Protein AF-A0A0F9DVR7-F1 (afdb_monomer_lite)

Sequence (100 aa):
MFFIKNILNRTLIIKFISNRNYLLNYTLNVNDSAVKLVELIQISDLHYGSEFEPEYMENIISYIKQVRPDVVICTGDIVHKGRIKQFEGILPYIKRIKEI

Structure (mmCIF, N/CA/C/O backbone):
data_AF-A0A0F9DVR7-F1
#
_entry.id   AF-A0A0F9DVR7-F1
#
loop_
_atom_site.group_PDB
_atom_site.id
_atom_site.type_symbol
_atom_site.label_atom_id
_atom_site.label_alt_id
_atom_site.label_comp_id
_atom_site.label_asym_id
_atom_site.label_entity_id
_atom_site.label_seq_id
_atom_site.pdbx_PDB_ins_code
_atom_site.Cartn_x
_atom_site.Cartn_y
_atom_site.Cartn_z
_atom_site.occupancy
_atom_site.B_iso_or_equiv
_atom_site.auth_seq_id
_atom_site.auth_comp_id
_atom_site.auth_asym_id
_atom_site.auth_atom_id
_atom_site.pdbx_PDB_model_num
ATOM 1 N N . MET A 1 1 ? -0.860 12.232 -2.203 1.00 35.78 1 MET A N 1
ATOM 2 C CA . MET A 1 1 ? -0.668 11.144 -1.217 1.00 35.78 1 MET A CA 1
ATOM 3 C C . MET A 1 1 ? -1.775 11.262 -0.179 1.00 35.78 1 MET A C 1
ATOM 5 O O . MET A 1 1 ? -1.890 12.309 0.446 1.00 35.78 1 MET A O 1
ATOM 9 N N . PHE A 1 2 ? -2.650 10.264 -0.066 1.00 34.00 2 PHE A N 1
ATOM 10 C CA . PHE A 1 2 ? -3.778 10.292 0.870 1.00 34.00 2 PHE A CA 1
ATOM 11 C C . PHE A 1 2 ? -3.314 9.820 2.252 1.00 34.00 2 PHE A C 1
ATOM 13 O O . PHE A 1 2 ? -2.654 8.791 2.355 1.00 34.00 2 PHE A O 1
ATOM 20 N N . PHE A 1 3 ? -3.660 10.553 3.310 1.00 36.16 3 PHE A N 1
ATOM 21 C CA . PHE A 1 3 ? -3.483 10.093 4.688 1.00 36.16 3 PHE A CA 1
ATOM 22 C C . PHE A 1 3 ? -4.802 10.269 5.432 1.00 36.16 3 PHE A C 1
ATOM 24 O O . PHE A 1 3 ? -5.244 11.390 5.679 1.00 36.16 3 PHE A O 1
ATOM 31 N N . ILE A 1 4 ? -5.422 9.157 5.813 1.00 40.75 4 ILE A N 1
ATOM 32 C CA . ILE A 1 4 ? -6.561 9.142 6.735 1.00 40.75 4 ILE A CA 1
ATOM 33 C C . ILE A 1 4 ? -5.966 9.045 8.133 1.00 40.75 4 ILE A C 1
ATOM 35 O O . ILE A 1 4 ? -5.386 8.012 8.453 1.00 40.75 4 ILE A O 1
ATOM 39 N N . LYS A 1 5 ? -6.033 10.117 8.937 1.00 36.69 5 LYS A N 1
ATOM 40 C CA . LYS A 1 5 ? -5.455 10.156 10.292 1.00 36.69 5 LYS A CA 1
ATOM 41 C C . LYS A 1 5 ? -6.517 10.393 11.356 1.00 36.69 5 LYS A C 1
ATOM 43 O O . LYS A 1 5 ? -7.105 11.467 11.395 1.00 36.69 5 LYS A O 1
ATOM 48 N N . ASN A 1 6 ? -6.571 9.428 12.275 1.00 40.97 6 ASN A N 1
ATOM 49 C CA . ASN A 1 6 ? -7.179 9.443 13.605 1.00 40.97 6 ASN A CA 1
ATOM 50 C C . ASN A 1 6 ? -8.707 9.553 13.680 1.00 40.97 6 ASN A C 1
ATOM 52 O O . ASN A 1 6 ? -9.277 10.611 13.422 1.00 40.97 6 ASN A O 1
ATOM 56 N N . ILE A 1 7 ? -9.325 8.495 14.213 1.00 44.56 7 ILE A N 1
ATOM 57 C CA . ILE A 1 7 ? -10.610 8.551 14.911 1.00 44.56 7 ILE A CA 1
ATOM 58 C C . ILE A 1 7 ? -10.314 8.701 16.409 1.00 44.56 7 ILE A C 1
ATOM 60 O O . ILE A 1 7 ? -1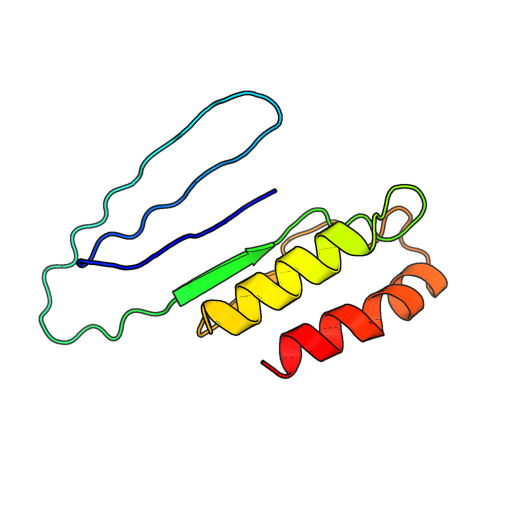0.362 7.756 17.188 1.00 44.56 7 ILE A O 1
ATOM 64 N N . LEU A 1 8 ? -10.004 9.921 16.842 1.00 39.91 8 LEU A N 1
ATOM 65 C CA . LEU A 1 8 ? -10.188 10.299 18.242 1.00 39.91 8 LEU A CA 1
ATOM 66 C C . LEU A 1 8 ? -11.440 11.176 18.283 1.00 39.91 8 LEU A C 1
ATOM 68 O O . LEU A 1 8 ? -11.473 12.239 17.673 1.00 39.91 8 LEU A O 1
ATOM 72 N N . ASN A 1 9 ? -12.476 10.692 18.976 1.00 39.50 9 ASN A N 1
ATOM 73 C CA . ASN A 1 9 ? -13.784 11.334 19.179 1.00 39.50 9 ASN A CA 1
ATOM 74 C C . ASN A 1 9 ? -14.732 11.392 17.964 1.00 39.50 9 ASN A C 1
ATOM 76 O O . ASN A 1 9 ? -15.116 12.474 17.526 1.00 39.50 9 ASN A O 1
ATOM 80 N N . ARG A 1 10 ? -15.194 10.225 17.478 1.00 52.34 10 ARG A N 1
ATOM 81 C CA . ARG A 1 10 ? -16.396 10.092 16.614 1.00 52.34 10 ARG A CA 1
ATOM 82 C C . ARG A 1 10 ? -16.420 11.013 15.378 1.00 52.34 10 ARG A C 1
ATOM 84 O O . ARG A 1 10 ? -17.485 11.393 14.909 1.00 52.34 10 ARG A O 1
ATOM 91 N N . THR A 1 11 ? -15.246 11.368 14.860 1.00 41.47 11 THR A N 1
ATOM 92 C CA . THR A 1 11 ? -15.076 12.276 13.722 1.00 41.47 11 THR A CA 1
ATOM 93 C C . THR A 1 11 ? -14.204 11.578 12.686 1.00 41.47 11 THR A C 1
ATOM 95 O O . THR A 1 11 ? -13.044 11.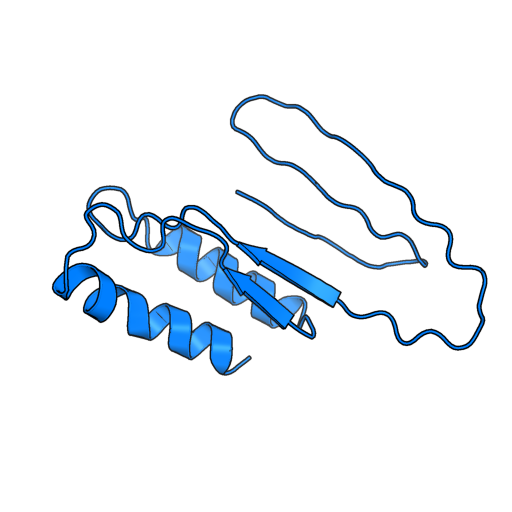280 12.959 1.00 41.47 11 THR A O 1
ATOM 98 N N . LEU A 1 12 ? -14.755 11.303 11.500 1.00 44.28 12 LEU A N 1
ATOM 99 C CA . LEU A 1 12 ? -13.975 10.839 10.352 1.00 44.28 12 LEU A CA 1
ATOM 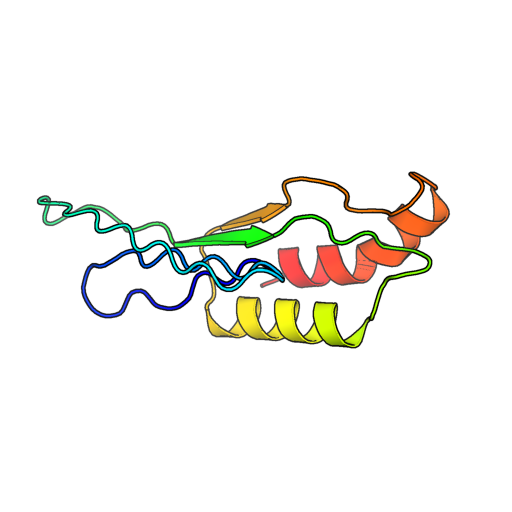100 C C . LEU A 1 12 ? -13.347 12.055 9.666 1.00 44.28 12 LEU A C 1
ATOM 102 O O . LEU A 1 12 ? -14.025 12.763 8.931 1.00 44.28 12 LEU A O 1
ATOM 106 N N . ILE A 1 13 ? -12.058 12.301 9.898 1.00 44.38 13 ILE A N 1
ATOM 107 C CA . ILE A 1 13 ? -11.330 13.392 9.239 1.00 44.38 13 ILE A CA 1
ATOM 108 C C . ILE A 1 13 ? -10.635 12.845 7.987 1.00 44.38 13 ILE A C 1
ATOM 110 O O . ILE A 1 13 ? -9.596 12.188 8.067 1.00 44.38 13 ILE A O 1
ATOM 114 N N . ILE A 1 14 ? -11.188 13.148 6.812 1.00 46.03 14 ILE A N 1
ATOM 115 C CA . ILE A 1 14 ? -10.546 12.861 5.522 1.00 46.03 14 ILE A CA 1
ATOM 116 C C . ILE A 1 14 ? -9.602 14.022 5.198 1.00 46.03 14 ILE A C 1
ATOM 118 O O . ILE A 1 14 ? -10.063 15.130 4.949 1.00 46.03 14 ILE A O 1
ATOM 122 N N . LYS A 1 15 ? -8.283 13.796 5.209 1.00 40.62 15 LYS A N 1
ATOM 123 C CA . LYS A 1 15 ? -7.299 14.811 4.800 1.00 40.62 15 LYS A CA 1
ATOM 124 C C . LYS A 1 15 ? -6.820 14.555 3.375 1.00 40.62 15 LYS A C 1
ATOM 126 O O . LYS A 1 15 ? -6.203 13.531 3.085 1.00 40.62 15 LYS A O 1
ATOM 131 N N . PHE A 1 16 ? -7.055 15.530 2.503 1.00 41.75 16 PHE A N 1
ATOM 132 C CA . PHE A 1 16 ? -6.499 15.570 1.155 1.00 41.75 16 PHE A CA 1
ATOM 133 C C . PHE A 1 16 ? -5.137 16.268 1.190 1.00 41.75 16 PHE A C 1
ATOM 135 O O . PHE A 1 16 ? -5.040 17.413 1.621 1.00 41.75 16 PHE A O 1
ATOM 142 N N . ILE A 1 17 ? -4.082 15.586 0.739 1.00 40.72 17 ILE A N 1
ATOM 143 C CA . ILE A 1 17 ? -2.780 16.213 0.483 1.00 40.72 17 ILE A CA 1
ATOM 144 C C . ILE A 1 17 ? -2.460 16.016 -0.999 1.00 40.72 17 ILE A C 1
ATOM 146 O O . ILE A 1 17 ? -2.012 14.954 -1.448 1.00 40.72 17 ILE A O 1
ATOM 150 N N . SER A 1 18 ? -2.759 17.066 -1.758 1.00 38.06 18 SER A N 1
ATOM 151 C CA . SER A 1 18 ? -2.345 17.278 -3.143 1.00 38.06 18 SER A CA 1
ATOM 152 C C . SER A 1 18 ? -1.191 18.284 -3.152 1.00 38.06 18 SER A C 1
ATOM 154 O O . SER A 1 18 ? -1.111 19.124 -2.259 1.00 38.06 18 SER A O 1
ATOM 156 N N . ASN A 1 19 ? -0.336 18.260 -4.182 1.00 40.50 19 ASN A N 1
ATOM 157 C CA . ASN A 1 19 ? 0.690 19.294 -4.416 1.00 40.50 19 ASN A CA 1
ATOM 158 C C . ASN A 1 19 ? 0.107 20.723 -4.527 1.00 40.50 19 ASN A C 1
ATOM 160 O O . ASN A 1 19 ? 0.853 21.697 -4.576 1.00 40.50 19 ASN A O 1
ATOM 164 N N . ARG A 1 20 ? -1.225 20.870 -4.547 1.00 40.31 20 ARG A N 1
ATOM 165 C CA . ARG A 1 20 ? -1.926 22.133 -4.302 1.00 40.31 20 ARG A CA 1
ATOM 166 C C . ARG A 1 20 ? -2.604 22.074 -2.929 1.00 40.31 20 ARG A C 1
ATOM 168 O O . ARG A 1 20 ? -3.459 21.220 -2.708 1.00 40.31 20 ARG A O 1
ATOM 175 N N . ASN A 1 21 ? -2.217 22.984 -2.036 1.00 34.38 21 ASN A N 1
ATOM 176 C CA . ASN A 1 21 ? -2.619 23.096 -0.625 1.00 34.38 21 ASN A CA 1
ATOM 177 C C . ASN A 1 21 ? -4.137 23.296 -0.391 1.00 34.38 21 ASN A C 1
ATOM 179 O O . ASN A 1 21 ? -4.555 24.357 0.067 1.00 34.38 21 ASN A O 1
ATOM 183 N N . TYR A 1 22 ? -4.974 22.297 -0.666 1.00 34.53 22 TYR A N 1
ATOM 184 C CA . TYR A 1 22 ? -6.400 22.323 -0.330 1.00 34.53 22 TYR A CA 1
ATOM 185 C C . TYR A 1 22 ? -6.715 21.279 0.743 1.00 34.53 22 TYR A C 1
ATOM 187 O O . TYR A 1 22 ? -6.590 20.080 0.510 1.00 34.53 22 TYR A O 1
ATOM 195 N N . LEU A 1 23 ? -7.138 21.752 1.918 1.00 36.12 23 LEU A N 1
ATOM 196 C CA . LEU A 1 23 ? -7.661 20.925 3.004 1.00 36.12 23 LEU A CA 1
ATOM 197 C C . LEU A 1 23 ? -9.189 20.979 2.958 1.00 36.12 23 LEU A C 1
ATOM 199 O O . LEU A 1 23 ? -9.778 22.033 3.185 1.00 36.12 23 LEU A O 1
ATOM 203 N N . LEU A 1 24 ? -9.826 19.847 2.666 1.00 36.38 24 LEU A N 1
ATOM 204 C CA . LEU A 1 24 ? -11.278 19.699 2.718 1.00 36.38 24 LEU A CA 1
ATOM 205 C C . LEU A 1 24 ? -11.629 18.827 3.924 1.00 36.38 24 LEU A C 1
ATOM 207 O O . LEU A 1 24 ? -11.150 17.702 4.008 1.00 36.38 24 LEU A O 1
ATOM 211 N N . ASN A 1 25 ? -12.426 19.351 4.857 1.00 39.06 25 ASN A N 1
ATOM 212 C CA . ASN A 1 25 ? -12.854 18.630 6.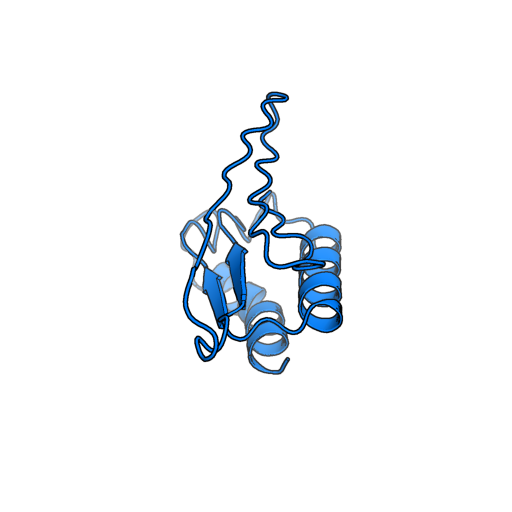056 1.00 39.06 25 ASN A CA 1
ATOM 213 C C . ASN A 1 25 ? -14.315 18.194 5.888 1.00 39.06 25 ASN A C 1
ATOM 215 O O . ASN A 1 25 ? -15.182 19.038 5.672 1.00 39.06 25 ASN A O 1
ATOM 219 N N . TYR A 1 26 ? -14.587 16.898 6.023 1.00 41.00 26 TYR A N 1
ATOM 220 C CA . TYR A 1 26 ? -15.944 16.361 6.117 1.00 41.00 26 TYR A CA 1
ATOM 221 C C . TYR A 1 26 ? -16.208 15.907 7.553 1.00 41.00 26 TYR A C 1
ATOM 223 O O . TYR A 1 26 ? -15.351 15.270 8.155 1.00 41.00 26 TYR A O 1
ATOM 231 N N . THR A 1 27 ? -17.393 16.215 8.084 1.00 38.91 27 THR A N 1
ATOM 232 C CA . THR A 1 27 ? -17.841 15.763 9.409 1.00 38.91 27 THR A CA 1
ATOM 233 C C . THR A 1 27 ? -19.112 14.940 9.236 1.00 38.91 27 THR A C 1
ATOM 235 O O . THR A 1 27 ? -20.134 15.463 8.797 1.00 38.91 27 THR A O 1
ATOM 238 N N . LEU A 1 28 ? -19.052 13.653 9.575 1.00 47.25 28 LEU A N 1
ATOM 239 C CA . LEU A 1 28 ? -20.207 12.753 9.620 1.00 47.25 28 LEU A CA 1
ATOM 240 C C . LEU A 1 28 ? -20.612 12.546 11.082 1.00 47.25 28 LEU A C 1
ATOM 242 O O . LEU A 1 28 ? -19.818 12.043 11.871 1.00 47.25 28 LEU A O 1
ATOM 246 N N . ASN A 1 29 ? -21.844 12.919 11.431 1.00 45.94 29 ASN A N 1
ATOM 247 C CA . ASN A 1 29 ? -22.429 12.653 12.746 1.00 45.94 29 ASN A CA 1
ATOM 248 C C . ASN A 1 29 ? -23.253 11.363 12.670 1.00 45.94 29 ASN A C 1
ATOM 250 O O . ASN A 1 29 ? -24.300 11.342 12.024 1.00 45.94 29 ASN A O 1
ATOM 254 N N . VAL A 1 30 ? -22.786 10.290 13.311 1.00 57.59 30 VAL A N 1
ATOM 255 C CA . VAL A 1 30 ? -23.523 9.019 13.392 1.00 57.59 30 VAL A CA 1
ATOM 256 C C . VAL A 1 30 ? -24.185 8.927 14.770 1.00 57.59 30 VAL A C 1
ATOM 258 O O . VAL A 1 30 ? -23.495 8.894 15.788 1.00 57.59 30 VAL A O 1
ATOM 261 N N . ASN A 1 31 ? -25.522 8.921 14.798 1.00 52.78 31 ASN A N 1
ATOM 262 C CA . ASN A 1 31 ? -26.345 9.025 16.014 1.00 52.78 31 ASN A CA 1
ATOM 263 C C . ASN A 1 31 ? -26.721 7.681 16.670 1.00 52.78 31 ASN A C 1
ATOM 265 O O . ASN A 1 31 ? -27.524 7.683 17.597 1.00 52.78 31 ASN A O 1
ATOM 269 N N . ASP A 1 32 ? -26.144 6.550 16.254 1.00 57.69 32 ASP A N 1
ATOM 270 C CA . ASP A 1 32 ? -26.489 5.239 16.820 1.00 57.69 32 ASP A CA 1
ATOM 271 C C . ASP A 1 32 ? -25.388 4.650 17.709 1.00 57.69 32 ASP A C 1
ATOM 273 O O . ASP A 1 32 ? -24.225 4.515 17.324 1.00 57.69 32 ASP A O 1
ATOM 277 N N . SER A 1 33 ? -25.788 4.252 18.916 1.00 53.22 33 SER A N 1
ATOM 278 C CA . SER A 1 33 ? -24.933 3.799 20.023 1.00 53.22 33 SER A CA 1
ATOM 279 C C . SER A 1 33 ? -24.256 2.437 19.808 1.00 53.22 33 SER A C 1
ATOM 281 O O . SER A 1 33 ? -23.553 1.969 20.701 1.00 53.22 33 SER A O 1
ATOM 283 N N . ALA A 1 34 ? -24.454 1.792 18.655 1.00 56.75 34 ALA A N 1
ATOM 284 C CA . ALA A 1 34 ? -23.980 0.432 18.385 1.00 56.75 34 ALA A CA 1
ATOM 285 C C . ALA A 1 34 ? -23.456 0.223 16.952 1.00 56.75 34 ALA A C 1
ATOM 287 O O . ALA A 1 34 ? -23.466 -0.897 16.443 1.00 56.75 34 ALA A O 1
ATOM 288 N N . VAL A 1 35 ? -22.987 1.276 16.277 1.00 58.00 35 VAL A N 1
ATOM 289 C CA . VAL A 1 35 ? -22.321 1.107 14.978 1.00 58.00 35 VAL A CA 1
ATOM 290 C C . VAL A 1 35 ? -20.847 0.794 15.219 1.00 58.00 35 VAL A C 1
ATOM 292 O O . VAL A 1 35 ? -20.099 1.642 15.708 1.00 58.00 35 VAL A O 1
ATOM 295 N N . LYS A 1 36 ? -20.414 -0.423 14.865 1.00 62.12 36 LYS A N 1
ATOM 296 C CA . LYS A 1 36 ? -18.984 -0.730 14.744 1.00 62.12 36 LYS A CA 1
ATOM 297 C C . LYS A 1 36 ? -18.421 0.175 13.647 1.00 62.12 36 LYS A C 1
ATOM 299 O O . LYS A 1 36 ? -18.754 0.005 12.477 1.00 62.12 36 LYS A O 1
ATOM 304 N N . LEU A 1 37 ? -17.613 1.154 14.039 1.00 70.88 37 LEU A N 1
ATOM 305 C CA . LEU A 1 37 ? -16.898 2.004 13.094 1.00 70.88 37 LEU A CA 1
ATOM 306 C C . LEU A 1 37 ? -15.867 1.137 12.369 1.00 70.88 37 LEU A C 1
ATOM 308 O O . LEU A 1 37 ? -15.115 0.413 13.015 1.00 70.88 37 LEU A O 1
ATOM 312 N N . VAL A 1 38 ? -15.896 1.182 11.038 1.00 77.38 38 VAL A N 1
ATOM 313 C CA . VAL A 1 38 ? -14.922 0.513 10.174 1.00 77.38 38 VAL A CA 1
ATOM 314 C C . VAL A 1 38 ? -13.898 1.555 9.753 1.00 77.38 38 VAL A C 1
ATOM 316 O O . VAL A 1 38 ? -14.261 2.571 9.153 1.00 77.38 38 VAL A O 1
ATOM 319 N N . GLU A 1 39 ? -12.631 1.312 10.060 1.00 80.12 39 GLU A N 1
ATOM 320 C CA . GLU A 1 39 ? -11.531 2.169 9.636 1.00 80.12 39 GLU A CA 1
ATOM 321 C C . GLU A 1 39 ? -10.952 1.684 8.309 1.00 80.12 39 GLU A C 1
ATOM 323 O O . GLU A 1 39 ? -10.538 0.536 8.154 1.00 80.12 39 GLU A O 1
ATOM 328 N N . LEU A 1 40 ? -10.915 2.590 7.333 1.00 83.88 40 LEU A N 1
ATOM 329 C CA . LEU A 1 40 ? -10.402 2.331 5.994 1.00 83.88 40 LEU A CA 1
ATOM 330 C C . LEU A 1 40 ? -9.184 3.214 5.739 1.00 83.88 40 LEU A C 1
ATOM 332 O O . LEU A 1 40 ? -9.209 4.410 6.031 1.00 83.88 40 LEU A O 1
ATOM 336 N N . ILE A 1 41 ? -8.146 2.649 5.125 1.00 85.12 41 ILE A N 1
ATOM 337 C CA . ILE A 1 41 ? -7.071 3.417 4.489 1.00 85.12 41 ILE A CA 1
ATOM 338 C C . ILE A 1 41 ? -7.177 3.239 2.979 1.00 85.12 41 ILE A C 1
ATOM 340 O O . ILE A 1 41 ? -7.131 2.123 2.473 1.00 85.12 41 ILE A O 1
ATOM 344 N N . GLN A 1 42 ? -7.278 4.345 2.245 1.00 86.88 42 GLN A N 1
ATOM 345 C CA . GLN A 1 42 ? -7.214 4.339 0.788 1.00 86.88 42 GLN A CA 1
ATOM 346 C C . GLN A 1 42 ? -5.845 4.833 0.317 1.00 86.88 42 GLN A C 1
ATOM 348 O O . GLN A 1 42 ? -5.401 5.916 0.699 1.00 86.88 42 GLN A O 1
ATOM 353 N N . ILE A 1 43 ? -5.209 4.053 -0.552 1.00 87.12 43 ILE A N 1
ATOM 354 C CA . ILE A 1 43 ? -3.989 4.403 -1.283 1.00 87.12 43 ILE A CA 1
ATOM 355 C C . ILE A 1 43 ? -4.265 4.375 -2.794 1.00 87.12 43 ILE A C 1
ATOM 357 O O . ILE A 1 43 ? -5.147 3.663 -3.282 1.00 87.12 43 ILE A O 1
ATOM 361 N N . SER A 1 44 ? -3.532 5.179 -3.553 1.00 86.31 44 SER A N 1
ATOM 362 C CA . SER A 1 44 ? -3.666 5.298 -5.009 1.00 86.31 44 SER A CA 1
ATOM 363 C C . SER A 1 44 ? -2.343 5.765 -5.602 1.00 86.31 44 SER A C 1
ATOM 365 O O . SER A 1 44 ? -1.522 6.317 -4.865 1.00 86.31 44 SER A O 1
ATOM 367 N N . ASP A 1 45 ? -2.172 5.558 -6.907 1.00 89.06 45 ASP A N 1
ATOM 368 C CA . ASP A 1 45 ? -1.096 6.141 -7.716 1.00 89.06 45 ASP A CA 1
ATOM 369 C C . ASP A 1 45 ? 0.296 5.795 -7.170 1.00 89.06 45 ASP A C 1
ATOM 371 O O . ASP A 1 45 ? 1.157 6.653 -6.986 1.00 89.06 45 ASP A O 1
ATOM 375 N N . LEU A 1 46 ? 0.511 4.507 -6.873 1.00 89.25 46 LEU A N 1
ATOM 376 C CA . LEU A 1 46 ? 1.806 4.015 -6.388 1.00 89.25 46 LEU A CA 1
ATOM 377 C C . LEU A 1 46 ? 2.891 4.109 -7.467 1.00 89.25 46 LEU A C 1
ATOM 379 O O . LEU A 1 46 ? 4.072 4.169 -7.131 1.00 89.25 46 LEU A O 1
ATOM 383 N N . HIS A 1 47 ? 2.489 4.067 -8.742 1.00 92.25 47 HIS A N 1
ATOM 384 C CA . HIS A 1 47 ? 3.334 4.157 -9.929 1.00 92.25 47 HIS A CA 1
ATOM 385 C C . HIS A 1 47 ? 4.655 3.384 -9.791 1.00 92.25 47 HIS A C 1
ATOM 387 O O . HIS A 1 47 ? 5.729 3.884 -10.130 1.00 92.25 47 HIS A O 1
ATOM 393 N N . TYR A 1 48 ? 4.592 2.127 -9.335 1.00 94.50 48 TYR A N 1
ATOM 394 C CA . TYR A 1 48 ? 5.794 1.316 -9.158 1.00 94.50 48 TYR A CA 1
ATOM 395 C C . TYR A 1 48 ? 6.563 1.182 -10.482 1.00 94.50 48 TYR A C 1
ATOM 397 O O . TYR A 1 48 ? 6.031 0.704 -11.494 1.00 94.50 48 TYR A O 1
ATOM 405 N N . GLY A 1 49 ? 7.813 1.650 -10.505 1.00 92.75 49 GLY A N 1
ATOM 406 C CA . GLY A 1 49 ? 8.576 1.862 -11.730 1.00 92.75 49 GLY A CA 1
ATOM 407 C C . GLY A 1 49 ? 9.668 2.917 -11.579 1.00 92.75 49 GLY A C 1
ATOM 408 O O . GLY A 1 49 ? 10.360 2.951 -10.573 1.00 92.75 49 GLY A O 1
ATOM 409 N N . SER A 1 50 ? 9.838 3.754 -12.605 1.00 86.12 50 SER A N 1
ATOM 410 C CA . SER A 1 50 ? 10.919 4.747 -12.690 1.00 86.12 50 SER A CA 1
ATOM 411 C C . SER A 1 50 ? 10.815 5.897 -11.691 1.00 86.12 50 SER A C 1
ATOM 413 O O . SER A 1 50 ? 11.820 6.539 -11.430 1.00 86.12 50 SER A O 1
ATOM 415 N N . GLU A 1 51 ? 9.623 6.156 -11.161 1.00 80.88 51 GLU A N 1
ATOM 416 C CA . GLU A 1 51 ? 9.341 7.254 -10.223 1.00 80.88 51 GLU A CA 1
ATOM 417 C C . GLU A 1 51 ? 9.009 6.724 -8.818 1.00 80.88 51 GLU A C 1
ATOM 419 O O . GLU A 1 51 ? 8.501 7.449 -7.967 1.00 80.88 51 GLU A O 1
ATOM 424 N N . PHE A 1 52 ? 9.248 5.431 -8.578 1.00 90.25 52 PHE A N 1
ATOM 425 C CA . PHE A 1 52 ? 8.941 4.801 -7.304 1.00 90.25 52 PHE A CA 1
ATOM 426 C C . PHE A 1 52 ? 10.062 5.033 -6.300 1.00 90.25 52 PHE A C 1
ATOM 428 O O . PHE A 1 52 ? 11.171 4.537 -6.487 1.00 90.25 52 PHE A O 1
ATOM 435 N N . GLU A 1 53 ? 9.728 5.706 -5.202 1.00 91.19 53 GLU A N 1
ATOM 436 C CA . GLU A 1 53 ? 10.618 5.912 -4.063 1.00 91.19 53 GLU A CA 1
ATOM 437 C C . GLU A 1 53 ? 10.294 4.898 -2.950 1.00 91.19 53 GLU A C 1
ATOM 439 O O . GLU A 1 53 ? 9.252 5.017 -2.290 1.00 91.19 53 GLU A O 1
ATOM 444 N N . PRO A 1 54 ? 11.160 3.894 -2.697 1.00 92.62 54 PRO A N 1
ATOM 445 C CA . PRO A 1 54 ? 10.897 2.850 -1.706 1.00 92.62 54 PRO A CA 1
ATOM 446 C C . PRO A 1 54 ? 10.624 3.386 -0.301 1.00 92.62 54 PRO A C 1
ATOM 448 O O . PRO A 1 54 ? 9.778 2.842 0.406 1.00 92.62 54 PRO A O 1
ATOM 451 N N . GLU A 1 55 ? 11.296 4.470 0.094 1.00 91.81 55 GLU A N 1
ATOM 452 C CA . GLU A 1 55 ? 11.132 5.091 1.411 1.00 91.81 55 GLU A CA 1
ATOM 453 C C . GLU A 1 55 ? 9.685 5.547 1.656 1.00 91.81 55 GLU A C 1
ATOM 455 O O . GLU A 1 55 ? 9.140 5.354 2.745 1.00 91.81 55 GLU A O 1
ATOM 460 N N . TYR A 1 56 ? 9.009 6.080 0.635 1.00 88.62 56 TYR A N 1
ATOM 461 C CA . TYR A 1 56 ? 7.607 6.481 0.760 1.00 88.62 56 TYR A CA 1
ATOM 462 C C . TYR A 1 56 ? 6.693 5.279 0.976 1.00 88.62 56 TYR A C 1
ATOM 464 O O . TYR A 1 56 ? 5.787 5.340 1.810 1.00 88.62 56 TYR A O 1
ATOM 472 N N . MET A 1 57 ? 6.960 4.163 0.296 1.00 91.88 57 MET A N 1
ATOM 473 C CA . MET A 1 57 ? 6.204 2.932 0.510 1.00 91.88 57 MET A CA 1
ATOM 474 C C . MET A 1 57 ? 6.441 2.354 1.913 1.00 91.88 57 MET A C 1
ATOM 476 O O . MET A 1 57 ? 5.492 1.912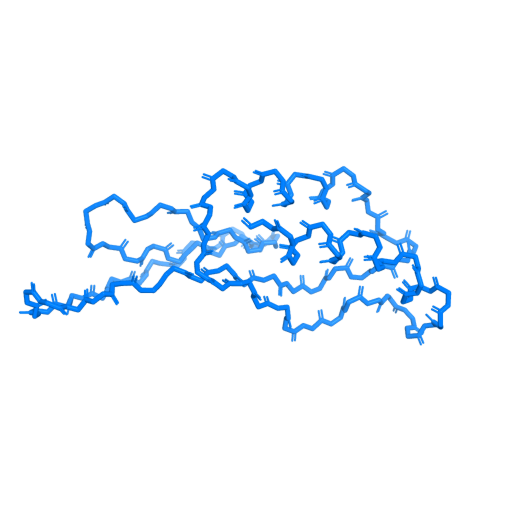 2.561 1.00 91.88 57 MET A O 1
ATOM 480 N N . GLU A 1 58 ? 7.672 2.405 2.425 1.00 94.19 58 GLU A N 1
ATOM 481 C CA . GLU A 1 58 ? 7.984 1.989 3.801 1.00 94.19 58 GLU A CA 1
ATOM 482 C C . GLU A 1 58 ? 7.276 2.854 4.851 1.00 94.19 58 GLU A C 1
ATOM 484 O O . GLU A 1 58 ? 6.746 2.329 5.837 1.00 94.19 58 GLU A O 1
ATOM 489 N N . ASN A 1 59 ? 7.199 4.165 4.621 1.00 89.69 59 ASN A N 1
ATOM 490 C CA . ASN A 1 59 ? 6.453 5.084 5.479 1.00 89.69 59 ASN A CA 1
ATOM 491 C C . ASN A 1 59 ? 4.950 4.771 5.467 1.00 89.69 59 ASN A C 1
ATOM 493 O O . ASN A 1 59 ? 4.323 4.745 6.528 1.00 89.69 59 ASN A O 1
ATOM 497 N N . ILE A 1 60 ? 4.376 4.461 4.298 1.00 88.88 60 ILE A N 1
ATOM 498 C CA . ILE A 1 60 ? 2.976 4.023 4.174 1.00 88.88 60 ILE A CA 1
ATOM 499 C C . ILE A 1 60 ? 2.747 2.721 4.951 1.00 88.88 60 ILE A C 1
ATOM 501 O O . ILE A 1 60 ? 1.816 2.642 5.750 1.00 88.88 60 ILE A O 1
ATOM 505 N N . ILE A 1 61 ? 3.602 1.710 4.774 1.00 94.12 61 ILE A N 1
ATOM 506 C CA . ILE A 1 61 ? 3.487 0.427 5.489 1.00 94.12 61 ILE A CA 1
ATOM 507 C C . ILE A 1 61 ? 3.584 0.634 7.004 1.00 94.12 61 ILE A C 1
ATOM 509 O O . ILE A 1 61 ? 2.781 0.080 7.755 1.00 94.12 61 ILE A O 1
ATOM 513 N N . SER A 1 62 ? 4.540 1.441 7.461 1.00 90.94 62 SER A N 1
ATOM 514 C CA . SER A 1 62 ? 4.714 1.756 8.884 1.00 90.94 62 SER A CA 1
ATOM 515 C C . SER A 1 62 ? 3.489 2.467 9.457 1.00 90.94 62 SER A C 1
ATOM 517 O O . SER A 1 62 ? 3.037 2.138 10.554 1.00 90.94 62 SER A O 1
ATOM 519 N N . TYR A 1 63 ? 2.895 3.379 8.686 1.00 86.31 63 TYR A N 1
ATOM 520 C CA . TYR A 1 63 ? 1.661 4.060 9.058 1.00 86.31 63 TYR A CA 1
ATOM 521 C C . TYR A 1 63 ? 0.474 3.095 9.184 1.00 86.31 63 TYR A C 1
ATOM 523 O O . TYR A 1 63 ? -0.231 3.120 10.192 1.00 86.31 63 TYR A O 1
ATOM 531 N N . ILE A 1 64 ? 0.281 2.202 8.207 1.00 88.56 64 ILE A N 1
ATOM 532 C CA . ILE A 1 64 ? -0.788 1.190 8.239 1.00 88.56 64 ILE A CA 1
ATOM 533 C C . ILE A 1 64 ? -0.616 0.273 9.459 1.00 88.56 64 ILE A C 1
ATOM 535 O O . ILE A 1 64 ? -1.589 0.013 10.162 1.00 88.56 64 ILE A O 1
ATOM 539 N N . LYS A 1 65 ? 0.618 -0.150 9.772 1.00 93.31 65 LYS A N 1
ATOM 540 C CA . LYS A 1 65 ? 0.924 -0.943 10.979 1.00 93.31 65 LYS A CA 1
ATOM 541 C C . LYS A 1 65 ? 0.566 -0.226 12.274 1.00 93.31 65 LYS A C 1
ATOM 543 O O . LYS A 1 65 ? 0.110 -0.870 13.213 1.00 93.31 65 LYS A O 1
ATOM 548 N N . GLN A 1 66 ? 0.799 1.082 12.337 1.00 87.50 66 GLN A N 1
ATOM 549 C CA . GLN A 1 66 ? 0.496 1.882 13.518 1.00 87.50 66 GLN A CA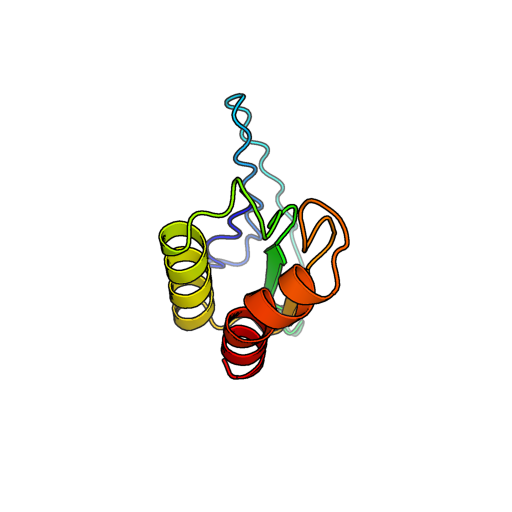 1
ATOM 550 C C . GLN A 1 66 ? -1.012 2.083 13.704 1.00 87.50 66 GLN A C 1
ATOM 552 O O . GLN A 1 66 ? -1.495 2.010 14.830 1.00 87.50 66 GLN A O 1
ATOM 557 N N . VAL A 1 67 ? -1.740 2.360 12.618 1.00 85.38 67 VAL A N 1
ATOM 558 C CA . VAL A 1 67 ? -3.185 2.642 12.660 1.00 85.38 67 VAL A CA 1
ATOM 559 C C . VAL A 1 67 ? -4.013 1.365 12.804 1.00 85.38 67 VAL A C 1
ATOM 561 O O . VAL A 1 67 ? -5.025 1.390 13.489 1.00 85.38 67 VAL A O 1
ATOM 564 N N . ARG A 1 68 ? -3.569 0.251 12.205 1.00 89.38 68 ARG A N 1
ATOM 565 C CA . ARG A 1 68 ? -4.301 -1.027 12.123 1.00 89.38 68 ARG A CA 1
ATOM 566 C C . ARG A 1 68 ? -5.746 -0.856 11.617 1.00 89.38 68 ARG A C 1
ATOM 568 O O . ARG A 1 68 ? -6.680 -1.189 12.345 1.00 89.38 68 ARG A O 1
ATOM 575 N N . PRO A 1 69 ? -5.939 -0.343 10.385 1.00 85.44 69 PRO A N 1
ATOM 576 C CA . PRO A 1 69 ? -7.277 -0.220 9.809 1.00 85.44 69 PRO A CA 1
ATOM 577 C C . PRO A 1 69 ? -7.914 -1.600 9.597 1.00 85.44 69 PRO A C 1
ATOM 579 O O . PRO A 1 69 ? -7.207 -2.593 9.421 1.00 85.44 69 PRO A O 1
ATOM 582 N N . ASP A 1 70 ? -9.243 -1.658 9.513 1.00 86.06 70 ASP A N 1
ATOM 583 C CA . ASP A 1 70 ? -9.957 -2.884 9.142 1.00 86.06 70 ASP A CA 1
ATOM 584 C C . ASP A 1 70 ? -9.705 -3.262 7.673 1.00 86.06 70 ASP A C 1
ATOM 586 O O . ASP A 1 70 ? -9.707 -4.441 7.317 1.00 86.06 70 ASP A O 1
ATOM 590 N N . VAL A 1 71 ? -9.526 -2.263 6.799 1.00 85.75 71 VAL A N 1
ATOM 591 C CA . VAL A 1 71 ? -9.359 -2.472 5.354 1.00 85.75 71 VAL A CA 1
ATOM 592 C C . VAL A 1 71 ? -8.389 -1.451 4.755 1.00 85.75 71 VAL A C 1
ATOM 594 O O . VAL A 1 71 ? -8.488 -0.248 4.999 1.00 85.75 71 VAL A O 1
ATOM 597 N N . VAL A 1 72 ? -7.494 -1.925 3.884 1.00 87.56 72 VAL A N 1
ATOM 598 C CA . VAL A 1 72 ? -6.693 -1.078 2.989 1.00 87.56 72 VAL A CA 1
ATOM 599 C C . VAL A 1 72 ? -7.179 -1.260 1.551 1.00 87.56 72 VAL A C 1
ATOM 601 O O . VAL A 1 72 ? -7.215 -2.380 1.045 1.00 87.56 72 VAL A O 1
ATOM 604 N N . ILE A 1 73 ? -7.538 -0.167 0.879 1.00 87.69 73 ILE A N 1
ATOM 605 C CA . ILE A 1 73 ? -8.013 -0.162 -0.510 1.00 87.69 73 ILE A CA 1
ATOM 606 C C . ILE A 1 73 ? -6.959 0.504 -1.392 1.00 87.69 73 ILE A C 1
ATOM 608 O O . ILE A 1 73 ? -6.549 1.632 -1.128 1.00 87.69 73 ILE A O 1
ATOM 612 N N . CYS A 1 74 ? -6.554 -0.168 -2.471 1.00 87.06 74 CYS A N 1
ATOM 613 C CA . CYS A 1 74 ? -5.703 0.409 -3.509 1.00 87.06 74 CYS A CA 1
ATOM 614 C C . CYS A 1 74 ? -6.542 0.693 -4.762 1.00 87.06 74 CYS A C 1
ATOM 616 O O . CYS A 1 74 ? -7.131 -0.232 -5.318 1.00 87.06 74 CYS A O 1
ATOM 618 N N . THR A 1 75 ? -6.643 1.962 -5.170 1.00 83.56 75 THR A N 1
ATOM 619 C CA . THR A 1 75 ? -7.663 2.417 -6.147 1.00 83.56 75 THR A CA 1
ATOM 620 C C . THR A 1 75 ? -7.163 2.738 -7.555 1.00 83.56 75 THR A C 1
ATOM 622 O O . THR A 1 75 ? -7.988 2.998 -8.425 1.00 83.56 75 THR A O 1
ATOM 625 N N . GLY A 1 76 ? -5.862 2.669 -7.834 1.00 78.44 76 GLY A N 1
ATOM 626 C CA . GLY A 1 76 ? -5.371 2.962 -9.180 1.00 78.44 76 GLY A CA 1
ATOM 627 C C . GLY A 1 76 ? -3.857 2.978 -9.292 1.00 78.44 76 GLY A C 1
ATOM 628 O O . GLY A 1 76 ? -3.157 3.056 -8.282 1.00 78.44 76 GLY A O 1
ATOM 629 N N . ASP A 1 77 ? -3.381 2.856 -10.531 1.00 88.38 77 ASP A N 1
ATOM 630 C CA . ASP A 1 77 ? -1.998 3.068 -10.964 1.00 88.38 77 ASP A CA 1
ATOM 631 C C . ASP A 1 77 ? -0.938 2.459 -10.043 1.00 88.38 77 ASP A C 1
ATOM 633 O O . ASP A 1 77 ? 0.014 3.094 -9.599 1.00 88.38 77 ASP A O 1
ATOM 637 N N . ILE A 1 78 ? -1.101 1.160 -9.775 1.00 91.06 78 ILE A N 1
ATOM 638 C CA . ILE A 1 78 ? -0.172 0.368 -8.958 1.00 91.06 78 ILE A CA 1
ATOM 639 C C . ILE A 1 78 ? 1.234 0.372 -9.577 1.00 91.06 78 ILE A C 1
ATOM 641 O O . ILE A 1 78 ? 2.232 0.483 -8.869 1.00 91.06 78 ILE A O 1
ATOM 645 N N . VAL A 1 79 ? 1.322 0.257 -10.904 1.00 94.69 79 VAL A N 1
ATOM 646 C CA . VAL A 1 79 ? 2.582 0.204 -11.657 1.00 94.69 79 VAL A CA 1
ATOM 647 C C . VAL A 1 79 ? 2.615 1.291 -12.724 1.00 94.69 79 VAL A C 1
ATOM 649 O O . VAL A 1 79 ? 1.603 1.590 -13.347 1.00 94.69 79 VAL A O 1
ATOM 652 N N . HIS A 1 80 ? 3.796 1.846 -12.995 1.00 92.19 80 HIS A N 1
ATOM 653 C CA . HIS A 1 80 ? 3.935 3.005 -13.883 1.00 92.19 80 HIS A CA 1
ATOM 654 C C . HIS A 1 80 ? 3.710 2.692 -15.378 1.00 92.19 80 HIS A C 1
ATOM 656 O O . HIS A 1 80 ? 3.233 3.543 -16.116 1.00 92.19 80 HIS A O 1
ATOM 662 N N . LYS A 1 81 ? 4.069 1.489 -15.864 1.00 93.94 81 LYS A N 1
ATOM 663 C CA . LYS A 1 81 ? 3.984 1.128 -17.304 1.00 93.94 81 LYS A CA 1
ATOM 664 C C . LYS A 1 81 ? 3.266 -0.197 -17.573 1.00 93.94 81 LYS A C 1
ATOM 666 O O . LYS A 1 81 ? 3.431 -0.760 -18.653 1.00 93.94 81 LYS A O 1
ATOM 671 N N . GLY A 1 82 ? 2.543 -0.743 -16.595 1.00 93.69 82 GLY A N 1
ATOM 672 C CA . GLY A 1 82 ? 1.814 -2.009 -16.760 1.00 93.69 82 GLY A CA 1
ATOM 673 C C . GLY A 1 82 ? 2.696 -3.236 -17.034 1.00 93.69 82 GLY A C 1
ATOM 674 O O . GLY A 1 82 ? 2.204 -4.233 -17.554 1.00 93.69 82 GLY A O 1
ATOM 675 N N . ARG A 1 83 ? 4.008 -3.189 -16.754 1.00 95.81 83 ARG A N 1
ATOM 676 C CA . ARG A 1 83 ? 4.930 -4.288 -17.097 1.00 95.81 83 ARG A CA 1
ATOM 677 C C . ARG A 1 83 ? 4.882 -5.386 -16.039 1.00 95.81 83 ARG A C 1
ATOM 679 O O . ARG A 1 83 ? 4.914 -5.084 -14.852 1.00 95.81 83 ARG A O 1
ATOM 686 N N . ILE A 1 84 ? 4.943 -6.652 -16.460 1.00 96.81 84 ILE A N 1
ATOM 687 C CA . ILE A 1 84 ? 4.959 -7.820 -15.552 1.00 96.81 84 ILE A CA 1
ATOM 688 C C . ILE A 1 84 ? 6.026 -7.670 -14.461 1.00 96.81 84 ILE A C 1
ATOM 690 O O . ILE A 1 84 ? 5.709 -7.774 -13.284 1.00 96.81 84 ILE A O 1
ATOM 694 N N . LYS A 1 85 ? 7.254 -7.286 -14.832 1.00 96.88 85 LYS A N 1
ATOM 695 C CA . LYS A 1 85 ? 8.345 -7.053 -13.870 1.00 96.88 85 LYS A CA 1
ATOM 696 C C . LYS A 1 85 ? 8.022 -5.998 -12.803 1.00 96.88 85 LYS A C 1
ATOM 698 O O . LYS A 1 85 ? 8.528 -6.080 -11.692 1.00 96.88 85 LYS A O 1
ATOM 703 N N . GLN A 1 86 ? 7.203 -4.995 -13.128 1.00 96.19 86 GLN A N 1
ATOM 704 C CA . GLN A 1 86 ? 6.776 -3.983 -12.158 1.00 96.19 86 GLN A CA 1
ATOM 705 C C . GLN A 1 86 ? 5.746 -4.560 -11.186 1.00 96.19 86 GLN A C 1
ATOM 707 O O . GLN A 1 86 ? 5.820 -4.289 -9.992 1.00 96.19 86 GLN A O 1
ATOM 712 N N . PHE A 1 87 ? 4.825 -5.394 -11.675 1.00 95.75 87 PHE A N 1
ATOM 713 C CA . PHE A 1 87 ? 3.912 -6.120 -10.797 1.00 95.75 87 PHE A CA 1
ATOM 714 C C . PHE A 1 87 ? 4.681 -7.077 -9.884 1.00 95.75 87 PHE A C 1
ATOM 716 O O . PHE A 1 87 ? 4.479 -7.052 -8.678 1.00 95.75 87 PHE A O 1
ATOM 723 N N . GLU A 1 88 ? 5.620 -7.854 -10.418 1.00 97.62 88 GLU A N 1
ATOM 724 C CA . GLU A 1 88 ? 6.476 -8.737 -9.618 1.00 97.62 88 GLU A CA 1
ATOM 725 C C . GLU A 1 88 ? 7.269 -7.963 -8.557 1.00 97.62 88 GLU A C 1
ATOM 727 O O . GLU A 1 88 ? 7.337 -8.391 -7.405 1.00 97.62 88 GLU A O 1
ATOM 732 N N . GLY A 1 89 ? 7.817 -6.801 -8.923 1.00 96.62 89 GLY A N 1
ATOM 733 C CA . GLY A 1 89 ? 8.607 -5.959 -8.027 1.00 96.62 89 GLY A CA 1
ATOM 734 C C . GLY A 1 89 ? 7.807 -5.310 -6.896 1.00 96.62 89 GLY A C 1
ATOM 735 O O . GLY A 1 89 ? 8.347 -5.139 -5.803 1.00 96.62 89 GLY A O 1
ATOM 736 N N . ILE A 1 90 ? 6.526 -4.983 -7.106 1.00 95.56 90 ILE A N 1
ATOM 737 C CA . ILE A 1 90 ? 5.691 -4.386 -6.050 1.00 95.56 90 ILE A CA 1
ATOM 738 C C . ILE A 1 90 ? 5.099 -5.433 -5.091 1.00 95.56 90 ILE A C 1
ATOM 740 O O . ILE A 1 90 ? 4.772 -5.107 -3.947 1.00 95.56 90 ILE A O 1
ATOM 744 N N . LEU A 1 91 ? 4.979 -6.701 -5.513 1.00 96.25 91 LEU A N 1
ATOM 745 C CA . LEU A 1 91 ? 4.369 -7.773 -4.710 1.00 96.25 91 LEU A CA 1
ATOM 746 C C . LEU A 1 91 ? 4.906 -7.886 -3.271 1.00 96.25 91 LEU A C 1
ATOM 748 O O . LEU A 1 91 ? 4.080 -8.081 -2.377 1.00 96.25 91 LEU A O 1
ATOM 752 N N . PRO A 1 92 ? 6.220 -7.767 -2.990 1.00 97.50 92 PRO A N 1
ATOM 753 C CA . PRO A 1 92 ? 6.731 -7.818 -1.621 1.00 97.50 92 PRO A CA 1
ATOM 754 C C . PRO A 1 92 ? 6.109 -6.756 -0.705 1.00 97.50 92 PRO A C 1
ATOM 756 O O . PRO A 1 92 ? 5.791 -7.052 0.445 1.00 97.50 92 PRO A O 1
ATOM 759 N N . TYR A 1 93 ? 5.867 -5.544 -1.211 1.00 95.50 93 TYR A N 1
ATOM 760 C CA . TYR A 1 93 ? 5.230 -4.474 -0.442 1.00 95.50 93 TYR A CA 1
ATOM 761 C C . TYR A 1 93 ? 3.742 -4.753 -0.209 1.00 95.50 93 TYR A C 1
ATOM 763 O O . TYR A 1 93 ? 3.256 -4.620 0.912 1.00 95.50 93 TYR A O 1
ATOM 771 N N . ILE A 1 94 ? 3.025 -5.200 -1.244 1.00 94.25 94 ILE A N 1
ATOM 772 C CA . ILE A 1 94 ? 1.590 -5.512 -1.142 1.00 94.25 94 ILE A CA 1
ATOM 773 C C . ILE A 1 94 ? 1.340 -6.684 -0.185 1.00 94.25 94 ILE A C 1
ATOM 775 O O . ILE A 1 94 ? 0.407 -6.634 0.616 1.00 94.25 94 ILE A O 1
ATOM 779 N N . LYS A 1 95 ? 2.194 -7.716 -0.205 1.00 96.38 95 LYS A N 1
ATOM 780 C CA . LYS A 1 95 ? 2.123 -8.834 0.751 1.00 96.38 95 LYS A CA 1
ATOM 781 C C . LYS A 1 95 ? 2.292 -8.352 2.188 1.00 96.38 95 LYS A C 1
ATOM 783 O O . LYS A 1 95 ? 1.471 -8.687 3.032 1.00 96.38 95 LYS A O 1
ATOM 788 N N . ARG A 1 96 ? 3.279 -7.487 2.434 1.00 96.25 96 ARG A N 1
ATOM 789 C CA . ARG A 1 96 ? 3.503 -6.899 3.760 1.00 96.25 96 ARG A CA 1
ATOM 790 C C . ARG A 1 96 ? 2.321 -6.073 4.253 1.00 96.25 96 ARG A C 1
ATOM 792 O O . ARG A 1 96 ? 2.104 -6.061 5.452 1.00 96.25 96 ARG A O 1
ATOM 799 N N . ILE A 1 97 ? 1.576 -5.399 3.371 1.00 92.56 97 ILE A N 1
ATOM 800 C CA . ILE A 1 97 ? 0.333 -4.698 3.745 1.00 92.56 97 ILE A CA 1
ATOM 801 C C . ILE A 1 97 ? -0.774 -5.694 4.101 1.00 92.56 97 ILE A C 1
ATOM 803 O O . ILE A 1 97 ? -1.470 -5.497 5.089 1.00 92.56 97 ILE A O 1
ATOM 807 N N . LYS A 1 98 ? -0.924 -6.769 3.318 1.00 91.50 98 LYS A N 1
ATOM 808 C CA . LYS A 1 98 ? -1.939 -7.812 3.540 1.00 91.50 98 LYS A CA 1
ATOM 809 C C . LYS A 1 98 ? -1.766 -8.554 4.877 1.00 91.50 98 LYS A C 1
ATOM 811 O O . LYS A 1 98 ? -2.727 -9.125 5.376 1.00 91.50 98 LYS A O 1
ATOM 816 N N . GLU A 1 99 ? -0.551 -8.587 5.413 1.00 93.56 99 GLU A N 1
ATOM 817 C CA . GLU A 1 99 ? -0.184 -9.306 6.642 1.00 93.56 99 GLU A CA 1
ATOM 818 C C . GLU A 1 99 ? -0.332 -8.474 7.937 1.00 93.56 99 GLU A C 1
ATOM 820 O O . GLU A 1 99 ? -0.015 -8.983 9.012 1.00 93.56 99 GLU A O 1
ATOM 825 N N . ILE A 1 100 ? -0.766 -7.209 7.853 1.00 88.19 100 ILE A N 1
ATOM 826 C CA . ILE A 1 100 ? -0.962 -6.298 9.008 1.00 88.19 100 ILE A CA 1
ATOM 827 C C . ILE A 1 100 ? -2.300 -6.567 9.700 1.00 88.19 100 ILE A C 1
ATOM 829 O O . ILE A 1 100 ? -2.321 -6.563 10.963 1.00 88.19 100 ILE A O 1
#

Organism: NCBI:txid412755

Secondary structure (DSSP, 8-state):
--EE---SSS---EE---SS------------TT--PPPEEEE----BTTT--HHHHHHHHHHHHHH--SEEEE-S-SBSS--HHHHHHHHHHHHHHHT-

pLDDT: mean 73.36, std 23.17, range [34.0, 97.62]

Radius of gyration: 15.53 Å; chains: 1; bounding box: 38×32×37 Å

InterPro domains:
  IPR004843 Calcineurin-like, phosphoesterase domain [PF00149] (41-91)
  IPR029052 Metallo-dependent phosphatase-like [G3DSA:3.60.21.10] (38-100)
  IPR029052 Metallo-dependent phosphatase-like [SSF56300] (40-97)

Foldseek 3Di:
DWDFDDDDDQFRFTADDDPDPDGDGDGDDDPDPDDPDAFEAEDEQCQQDDPHDVVVLVVVLVSCVVVVGPYYHYDYNQHNPPDPVSVVVCVVSVVSSVVD